Protein AF-A0A2M7VJ82-F1 (afdb_monomer_lite)

InterPro domains:
  IPR027434 Homing endonuclease [G3DSA:3.10.28.10] (17-84)
  IPR027434 Homing endonuclease [SSF55608] (19-63)

Radius of gyration: 14.3 Å; chains: 1; bounding box: 41×26×41 Å

Sequence (86 aa):
MPKDKQMINNKFFKEWSSNMAYVLGFVVADGCVMKRKDRKDSFIFNITTKDREHLENIQKAMCSKYQIGLKSGGGSREREIFRLFR

Foldseek 3Di:
DDDDPDQWQPCLCVDDDPLSVLLVVQCVPAKDWDDDPVDPPDIWIKRKDLDVVSVVSNCVSGVGNFDWDFDADPDDDDRGITIGTD

pLDDT: mean 79.18, std 16.08, range [38.78, 96.44]

Organism: NCBI:txid2014265

Secondary structure (DSSP, 8-state):
-------S-TTGGGS--HHHHHHHHHHHHHEEEEE-SSSTT-EEEEEEES-HHHHHHHHHHTT-----EE---SSSS----EEE--

Structure (mmCIF, N/CA/C/O backbone):
data_AF-A0A2M7VJ82-F1
#
_entry.id   AF-A0A2M7VJ82-F1
#
loop_
_atom_site.group_PDB
_atom_site.id
_atom_site.type_symbol
_atom_site.label_atom_id
_atom_site.label_alt_id
_atom_site.label_comp_id
_atom_site.label_asym_id
_atom_site.label_entity_id
_atom_site.label_seq_id
_atom_site.pdbx_PDB_ins_code
_atom_site.Cartn_x
_atom_site.Cartn_y
_atom_site.Cartn_z
_atom_site.occupancy
_atom_site.B_iso_or_equiv
_atom_site.auth_seq_id
_atom_site.auth_comp_id
_atom_site.auth_asym_id
_atom_site.auth_atom_id
_atom_site.pdbx_PDB_model_num
ATOM 1 N N . MET A 1 1 ? -1.571 3.277 31.101 1.00 38.78 1 MET A N 1
ATOM 2 C CA . MET A 1 1 ? -1.500 4.213 29.956 1.00 38.78 1 MET A CA 1
ATOM 3 C C . MET A 1 1 ? -2.156 3.537 28.765 1.00 38.78 1 MET A C 1
ATOM 5 O O . MET A 1 1 ? -1.836 2.369 28.557 1.00 38.78 1 MET A O 1
ATOM 9 N N . PRO A 1 2 ? -3.109 4.166 28.055 1.00 41.03 2 PRO A N 1
ATOM 10 C CA . PRO A 1 2 ? -3.812 3.495 26.970 1.00 41.03 2 PRO A CA 1
ATOM 11 C C . PRO A 1 2 ? -2.808 3.093 25.889 1.00 41.03 2 PRO A C 1
ATOM 13 O O . PRO A 1 2 ? -1.980 3.899 25.462 1.00 41.03 2 PRO A O 1
ATOM 16 N N . LYS A 1 3 ? -2.851 1.811 25.533 1.00 46.22 3 LYS A N 1
ATOM 17 C CA . LYS A 1 3 ? -2.056 1.198 24.478 1.00 46.22 3 LYS A CA 1
ATOM 18 C C . LYS A 1 3 ? -2.563 1.710 23.122 1.00 46.22 3 LYS A C 1
ATOM 20 O O . LYS A 1 3 ? -3.757 1.915 22.941 1.00 46.22 3 LYS A O 1
ATOM 25 N N . ASP A 1 4 ? -1.618 1.875 22.201 1.00 46.72 4 ASP A N 1
ATOM 26 C CA . ASP A 1 4 ? -1.820 1.938 20.749 1.00 46.72 4 ASP A CA 1
ATOM 27 C C . ASP A 1 4 ? -2.097 3.326 20.144 1.00 46.72 4 ASP A C 1
ATOM 29 O O . ASP A 1 4 ? -3.212 3.719 19.809 1.00 46.72 4 ASP A O 1
ATOM 33 N N . LYS A 1 5 ? -1.001 4.042 19.862 1.00 49.94 5 LYS A N 1
ATOM 34 C CA . LYS A 1 5 ? -0.947 5.104 18.847 1.00 49.94 5 LYS A CA 1
ATOM 35 C C . LYS A 1 5 ? -1.107 4.441 17.471 1.00 49.94 5 LYS A C 1
ATOM 37 O O . LYS A 1 5 ? -0.120 4.177 16.792 1.00 49.94 5 LYS A O 1
ATOM 42 N N . GLN A 1 6 ? -2.333 4.068 17.108 1.00 57.88 6 GLN A N 1
ATOM 43 C CA . GLN A 1 6 ? -2.616 3.298 15.897 1.00 57.88 6 GLN A CA 1
ATOM 44 C C . GLN A 1 6 ? -2.088 4.051 14.661 1.00 57.88 6 GLN A C 1
ATOM 46 O O . GLN A 1 6 ? -2.502 5.173 14.369 1.00 57.88 6 GLN A O 1
ATOM 51 N N . MET A 1 7 ? -1.086 3.469 13.994 1.00 70.44 7 MET A N 1
ATOM 52 C CA . MET A 1 7 ? -0.325 4.127 12.920 1.00 70.44 7 MET A CA 1
ATOM 53 C C . MET A 1 7 ? -1.019 4.056 11.552 1.00 70.44 7 MET A C 1
ATOM 55 O O . MET A 1 7 ? -0.512 4.642 10.600 1.00 70.44 7 MET A O 1
ATOM 59 N N . ILE A 1 8 ? -2.141 3.338 11.445 1.00 79.25 8 ILE A N 1
ATOM 60 C CA . ILE A 1 8 ? -2.883 3.094 10.203 1.00 79.25 8 ILE A CA 1
ATOM 61 C C . ILE A 1 8 ? -4.365 2.815 10.495 1.00 79.25 8 ILE A C 1
ATOM 63 O O . ILE A 1 8 ? -4.706 2.313 11.565 1.00 79.25 8 ILE A O 1
ATOM 67 N N . ASN A 1 9 ? -5.255 3.120 9.548 1.00 83.69 9 ASN A N 1
ATOM 68 C CA . ASN A 1 9 ? -6.668 2.763 9.637 1.00 83.69 9 ASN A CA 1
ATOM 69 C C . ASN A 1 9 ? -6.892 1.243 9.466 1.00 83.69 9 ASN A C 1
ATOM 71 O O . ASN A 1 9 ? -7.001 0.734 8.352 1.00 83.69 9 ASN A O 1
ATOM 75 N N . ASN A 1 10 ? -7.058 0.517 10.574 1.00 81.94 10 ASN A N 1
ATOM 76 C CA . ASN A 1 10 ? -7.302 -0.935 10.567 1.00 81.94 10 ASN A CA 1
ATOM 77 C C . ASN A 1 10 ? -8.664 -1.355 9.979 1.00 81.94 10 ASN A C 1
ATOM 79 O O . ASN A 1 10 ? -8.918 -2.547 9.802 1.00 81.94 10 ASN A O 1
ATOM 83 N N . LYS A 1 11 ? -9.569 -0.407 9.713 1.00 88.19 11 LYS A N 1
ATOM 84 C CA . LYS A 1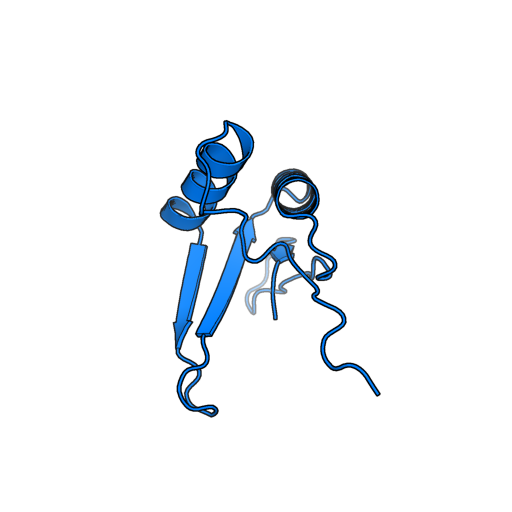 11 ? -10.872 -0.666 9.085 1.00 88.19 11 LYS A CA 1
ATOM 85 C C . LYS A 1 11 ? -10.877 -0.356 7.586 1.00 88.19 11 LYS A C 1
ATOM 87 O O . LYS A 1 11 ? -11.909 -0.536 6.957 1.00 88.19 11 LYS A O 1
ATOM 92 N N . PHE A 1 12 ? -9.749 0.065 7.010 1.00 89.38 12 PHE A N 1
ATOM 93 C CA . PHE A 1 12 ? -9.671 0.548 5.628 1.00 89.38 12 PHE A CA 1
ATOM 94 C C . PHE A 1 12 ? -10.230 -0.437 4.584 1.00 89.38 12 PHE A C 1
ATOM 96 O O . PHE A 1 12 ? -10.939 -0.026 3.676 1.00 89.38 12 PHE A O 1
ATOM 103 N N . PHE A 1 13 ? -9.985 -1.741 4.747 1.00 90.31 13 PHE A N 1
ATOM 104 C CA . PHE A 1 13 ? -10.486 -2.779 3.834 1.00 90.31 13 PHE A CA 1
ATOM 105 C C . PHE A 1 13 ? -11.866 -3.348 4.213 1.00 90.31 13 PHE A C 1
ATOM 107 O O . PHE A 1 13 ? -12.285 -4.353 3.647 1.00 90.31 13 PHE A O 1
ATOM 114 N N . LYS A 1 14 ? -12.571 -2.763 5.193 1.00 92.69 14 LYS A N 1
ATOM 115 C CA . LYS A 1 14 ? -13.907 -3.234 5.606 1.00 92.69 14 LYS A CA 1
ATOM 116 C C . LYS A 1 14 ? -15.046 -2.634 4.786 1.00 92.69 14 LYS A C 1
ATOM 118 O O . LYS A 1 14 ? -16.130 -3.206 4.771 1.00 92.69 14 LYS A O 1
ATOM 123 N N . GLU A 1 15 ? -14.809 -1.502 4.133 1.00 92.81 15 GLU A N 1
ATOM 124 C CA . GLU A 1 15 ? -15.809 -0.778 3.351 1.00 92.81 15 GLU A CA 1
ATOM 125 C C . GLU A 1 15 ? -15.322 -0.603 1.912 1.00 92.81 15 GLU A C 1
ATOM 127 O O . GLU A 1 15 ? -14.145 -0.331 1.659 1.00 92.81 15 GLU A O 1
ATOM 132 N N . TRP A 1 16 ? -16.237 -0.753 0.956 1.00 94.38 16 TRP A N 1
ATOM 133 C CA . TRP A 1 16 ? -15.943 -0.501 -0.449 1.00 94.38 16 TRP A CA 1
ATOM 134 C C . TRP A 1 16 ? -15.890 1.000 -0.721 1.00 94.38 16 TRP A C 1
ATOM 136 O O . TRP A 1 16 ? -16.834 1.734 -0.446 1.00 94.38 16 TRP A O 1
ATOM 146 N N . SER A 1 17 ? -14.778 1.452 -1.293 1.00 95.12 17 SER A N 1
ATOM 147 C CA . SER A 1 17 ? -14.594 2.820 -1.775 1.00 95.12 17 SER A CA 1
ATOM 148 C C . SER A 1 17 ? -13.583 2.836 -2.918 1.00 95.12 17 SER A C 1
ATOM 150 O O . SER A 1 17 ? -12.769 1.915 -3.043 1.00 95.12 17 SER A O 1
ATOM 152 N N . SER A 1 18 ? -13.581 3.896 -3.727 1.00 96.44 18 SER A N 1
ATOM 153 C CA . SER A 1 18 ? -12.599 4.065 -4.807 1.00 96.44 18 SER A CA 1
ATOM 154 C C . SER A 1 18 ? -11.159 4.067 -4.279 1.00 96.44 18 SER A C 1
ATOM 156 O O . SER A 1 18 ? -10.278 3.464 -4.886 1.00 96.44 18 SER A O 1
ATOM 158 N N . ASN A 1 19 ? -10.927 4.664 -3.103 1.00 95.00 19 ASN A N 1
ATOM 159 C CA . ASN A 1 19 ? -9.620 4.653 -2.440 1.00 95.00 19 ASN A CA 1
ATOM 160 C C . ASN A 1 19 ? -9.209 3.241 -2.010 1.00 95.00 19 ASN A C 1
ATOM 162 O O . ASN A 1 19 ? -8.051 2.861 -2.174 1.00 95.00 19 ASN A O 1
ATOM 166 N N . MET A 1 20 ? -10.149 2.454 -1.480 1.00 95.06 20 MET A N 1
ATOM 167 C CA . MET A 1 20 ? -9.889 1.063 -1.112 1.00 95.06 20 MET A CA 1
ATOM 168 C C . MET A 1 20 ? -9.521 0.231 -2.342 1.00 95.06 20 MET A C 1
ATOM 170 O O . MET A 1 20 ? -8.490 -0.439 -2.327 1.00 95.06 20 MET A O 1
ATOM 174 N N . ALA A 1 21 ? -10.296 0.338 -3.426 1.00 96.06 21 ALA A N 1
ATOM 175 C CA . ALA A 1 21 ? -10.022 -0.371 -4.675 1.00 96.06 21 ALA A CA 1
ATOM 176 C C . ALA A 1 21 ? -8.661 0.017 -5.282 1.00 96.06 21 ALA A C 1
ATOM 178 O O . ALA A 1 21 ? -7.909 -0.858 -5.709 1.00 96.06 21 ALA A O 1
ATOM 179 N N . TYR A 1 22 ? 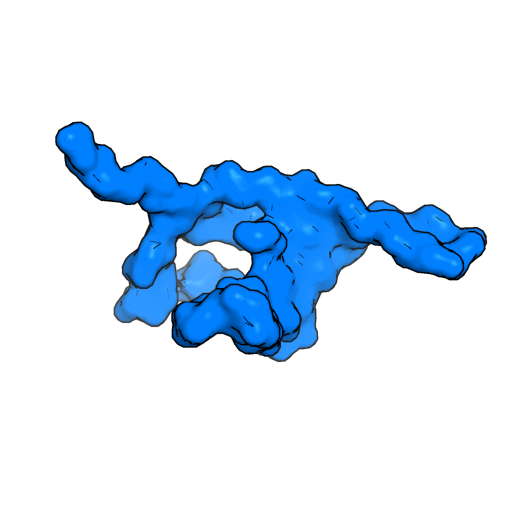-8.308 1.308 -5.253 1.00 95.19 22 TYR A N 1
ATOM 180 C CA . TYR A 1 22 ? -7.001 1.807 -5.689 1.00 95.19 22 TYR A CA 1
ATOM 181 C C . TYR A 1 22 ? -5.854 1.153 -4.906 1.00 95.19 22 TYR A C 1
ATOM 183 O O . TYR A 1 22 ? -4.954 0.559 -5.497 1.00 95.19 22 TYR A O 1
ATOM 191 N N . VAL A 1 23 ? -5.903 1.202 -3.570 1.00 92.75 23 VAL A N 1
ATOM 192 C CA . VAL A 1 23 ? -4.857 0.605 -2.725 1.00 92.75 23 VAL A CA 1
ATOM 193 C C . VAL A 1 23 ? -4.810 -0.916 -2.890 1.00 92.75 23 VAL A C 1
ATOM 195 O O . VAL A 1 23 ? -3.720 -1.483 -2.942 1.00 92.75 23 VAL A O 1
ATOM 198 N N . LEU A 1 24 ? -5.962 -1.582 -3.010 1.00 93.50 24 LEU A N 1
ATOM 199 C CA . LEU A 1 24 ? -6.038 -3.022 -3.253 1.00 93.50 24 LEU A CA 1
ATOM 200 C C . LEU A 1 24 ? -5.369 -3.409 -4.579 1.00 93.50 24 LEU A C 1
ATOM 202 O O . LEU A 1 24 ? -4.638 -4.395 -4.615 1.00 93.50 24 LEU A O 1
ATOM 206 N N . GLY A 1 25 ? -5.550 -2.612 -5.636 1.00 93.94 25 GLY A N 1
ATOM 207 C CA . GLY A 1 25 ? -4.861 -2.806 -6.913 1.00 93.94 25 GLY A CA 1
ATOM 208 C C . GLY A 1 25 ? -3.340 -2.823 -6.753 1.00 93.94 25 GLY A C 1
ATOM 209 O O . GLY A 1 25 ? -2.686 -3.753 -7.218 1.00 93.94 25 GLY A O 1
ATOM 210 N N . PHE A 1 26 ? -2.782 -1.868 -6.001 1.00 92.12 26 PHE A N 1
ATOM 211 C CA . PHE A 1 26 ? -1.347 -1.845 -5.688 1.00 92.12 26 PHE A CA 1
ATOM 212 C C . PHE A 1 26 ? -0.896 -3.026 -4.828 1.00 92.12 26 PHE A C 1
ATOM 214 O O . PHE A 1 26 ? 0.191 -3.557 -5.043 1.00 92.12 26 PHE A O 1
ATOM 221 N N . VAL A 1 27 ? -1.711 -3.450 -3.857 1.00 90.50 27 VAL A N 1
ATOM 222 C CA . VAL A 1 27 ? -1.416 -4.629 -3.025 1.00 90.50 27 VAL A CA 1
ATOM 223 C C . VAL A 1 27 ? -1.316 -5.887 -3.893 1.00 90.50 27 VAL A C 1
ATOM 225 O O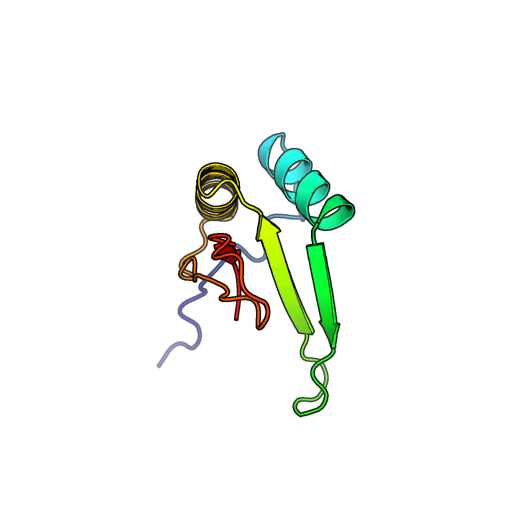 . VAL A 1 27 ? -0.429 -6.704 -3.669 1.00 90.50 27 VAL A O 1
ATOM 228 N N . VAL A 1 28 ? -2.210 -6.044 -4.871 1.00 91.19 28 VAL A N 1
ATOM 229 C CA . VAL A 1 28 ? -2.252 -7.222 -5.749 1.00 91.19 28 VAL A CA 1
ATOM 230 C C . VAL A 1 28 ? -1.151 -7.183 -6.812 1.00 91.19 28 VAL A C 1
ATOM 232 O O . VAL A 1 28 ? -0.569 -8.223 -7.104 1.00 91.19 28 VAL A O 1
ATOM 235 N N . ALA A 1 29 ? -0.855 -6.010 -7.377 1.00 90.69 29 ALA A N 1
ATOM 236 C CA . ALA A 1 29 ? 0.140 -5.862 -8.438 1.00 90.69 29 ALA A CA 1
ATOM 237 C C . ALA A 1 29 ? 1.587 -5.884 -7.911 1.00 90.69 29 ALA A C 1
ATOM 239 O O . ALA A 1 29 ? 2.397 -6.688 -8.366 1.00 90.69 29 ALA A O 1
ATOM 240 N N . ASP A 1 30 ? 1.896 -5.029 -6.930 1.00 86.25 30 ASP A N 1
ATOM 241 C CA . ASP A 1 30 ? 3.267 -4.740 -6.472 1.00 86.25 30 ASP A CA 1
ATOM 242 C C . ASP A 1 30 ? 3.466 -4.972 -4.963 1.00 86.25 30 ASP A C 1
ATOM 244 O O . ASP A 1 30 ? 4.529 -4.683 -4.393 1.00 86.25 30 ASP A O 1
ATOM 248 N N . GLY A 1 31 ? 2.431 -5.458 -4.278 1.00 84.62 31 GLY A N 1
ATOM 249 C CA . GLY A 1 31 ? 2.476 -5.741 -2.855 1.00 84.62 31 GLY A CA 1
ATOM 250 C C . GLY A 1 31 ? 3.303 -6.985 -2.541 1.00 84.62 31 GLY A C 1
ATOM 251 O O . GLY A 1 31 ? 3.221 -8.021 -3.194 1.00 84.62 31 GLY A O 1
ATOM 252 N N . CYS A 1 32 ? 4.090 -6.903 -1.473 1.00 87.75 32 CYS A N 1
ATOM 253 C CA . CYS A 1 32 ? 4.851 -8.019 -0.930 1.00 87.75 32 CYS A CA 1
ATOM 254 C C . CYS A 1 32 ? 4.442 -8.242 0.526 1.00 87.75 32 CYS A C 1
ATOM 256 O O . CYS A 1 32 ? 4.798 -7.452 1.402 1.00 87.75 32 CYS A O 1
ATOM 258 N N . VAL A 1 33 ? 3.692 -9.316 0.784 1.00 87.56 33 VAL A N 1
ATOM 259 C CA . VAL A 1 33 ? 3.327 -9.758 2.136 1.00 87.56 33 VAL A CA 1
ATOM 260 C C . VAL A 1 33 ? 4.195 -10.955 2.510 1.00 87.56 33 VAL A C 1
ATOM 262 O O . VAL A 1 33 ? 4.162 -11.990 1.853 1.00 87.56 33 VAL A O 1
ATOM 265 N N . MET A 1 34 ? 4.972 -10.828 3.581 1.00 86.19 34 MET A N 1
ATOM 266 C CA . MET A 1 34 ? 5.881 -11.866 4.058 1.00 86.19 34 MET A CA 1
ATOM 267 C C . MET A 1 34 ? 5.656 -12.131 5.540 1.00 86.19 34 MET A C 1
ATOM 269 O O . MET A 1 34 ? 5.629 -11.209 6.353 1.00 86.19 34 MET A O 1
ATOM 273 N N . LYS A 1 35 ? 5.552 -13.408 5.915 1.00 87.25 35 LYS A N 1
ATOM 274 C CA . LYS A 1 35 ? 5.526 -13.805 7.323 1.00 87.25 35 LYS A CA 1
ATOM 275 C C . LYS A 1 35 ? 6.909 -13.608 7.942 1.00 87.25 35 LYS A C 1
ATOM 277 O O . LYS A 1 35 ? 7.917 -14.055 7.394 1.00 87.25 35 LYS A O 1
ATOM 282 N N . ARG A 1 36 ? 6.955 -12.957 9.100 1.00 84.12 36 ARG A N 1
ATOM 283 C CA . ARG A 1 36 ? 8.181 -12.805 9.882 1.00 84.12 36 ARG A CA 1
ATOM 284 C C . ARG A 1 36 ? 8.606 -14.150 10.453 1.00 84.12 36 ARG A C 1
ATOM 286 O O . ARG A 1 36 ? 7.795 -14.870 11.029 1.00 84.12 36 ARG A O 1
ATOM 293 N N . LYS A 1 37 ? 9.890 -14.478 10.307 1.00 85.81 37 LYS A N 1
ATOM 294 C CA . LYS A 1 37 ? 10.469 -15.703 10.881 1.00 85.81 37 LYS A CA 1
ATOM 295 C C . LYS A 1 37 ? 10.762 -15.559 12.377 1.00 85.81 37 LYS A C 1
ATOM 297 O O . LYS A 1 37 ? 10.749 -16.546 13.096 1.00 85.81 37 LYS A O 1
ATOM 302 N N . ASP A 1 38 ? 11.004 -14.334 12.837 1.00 88.56 38 ASP A N 1
ATOM 303 C CA . ASP A 1 38 ? 11.433 -14.001 14.199 1.00 88.56 38 ASP A CA 1
ATOM 304 C C . ASP A 1 38 ? 10.272 -13.744 15.177 1.00 88.56 38 ASP A C 1
ATOM 306 O O . ASP A 1 38 ? 10.484 -13.643 16.384 1.00 88.56 38 ASP A O 1
ATOM 310 N N . ARG A 1 39 ? 9.038 -13.602 14.678 1.00 83.00 39 ARG A N 1
ATOM 311 C CA . ARG A 1 39 ? 7.859 -13.213 15.468 1.00 83.00 39 ARG A CA 1
ATOM 312 C C . ARG A 1 39 ? 6.651 -14.049 15.048 1.00 83.00 39 ARG A C 1
ATOM 314 O O . ARG A 1 39 ? 6.248 -14.010 13.886 1.00 83.00 39 ARG A O 1
ATOM 321 N N . LYS A 1 40 ? 6.053 -14.776 15.998 1.00 86.25 40 LYS A N 1
ATOM 322 C CA . LYS A 1 40 ? 4.830 -15.559 15.762 1.00 86.25 40 LYS A CA 1
ATOM 323 C C . LYS A 1 40 ? 3.685 -14.629 15.333 1.00 86.25 40 LYS A C 1
ATOM 325 O O . LYS A 1 40 ? 3.547 -13.538 15.877 1.00 86.25 40 LYS A O 1
ATOM 330 N N . ASP A 1 41 ? 2.920 -15.065 14.333 1.00 84.06 41 ASP A N 1
ATOM 331 C CA . ASP A 1 41 ? 1.730 -14.385 13.793 1.00 84.06 41 ASP A CA 1
ATOM 332 C C . ASP A 1 41 ? 1.951 -12.921 13.374 1.00 84.06 41 ASP A C 1
ATOM 334 O O . ASP A 1 41 ? 1.057 -12.083 13.450 1.00 84.06 41 ASP A O 1
ATOM 338 N N . SER A 1 42 ? 3.159 -12.611 12.895 1.00 83.06 42 SER A N 1
ATOM 339 C CA . SER A 1 42 ? 3.513 -11.284 12.399 1.00 83.06 42 SER A CA 1
ATOM 340 C C . SER A 1 42 ? 3.827 -11.315 10.905 1.00 83.06 42 SER A C 1
ATOM 342 O O . SER A 1 42 ? 4.551 -12.187 10.419 1.00 83.06 42 SER A O 1
ATOM 344 N N . PHE A 1 43 ? 3.291 -10.337 10.181 1.00 83.62 43 PHE A N 1
ATOM 345 C CA . PHE A 1 43 ? 3.497 -10.153 8.751 1.00 83.62 43 PHE A CA 1
ATOM 346 C C . PHE A 1 43 ? 4.139 -8.795 8.495 1.00 83.62 43 PHE A C 1
ATOM 348 O O . PHE A 1 43 ? 3.861 -7.819 9.189 1.00 83.62 43 PHE A O 1
ATOM 355 N N . ILE A 1 44 ? 4.996 -8.749 7.486 1.00 83.94 44 ILE A N 1
ATOM 356 C CA . ILE A 1 44 ? 5.512 -7.525 6.895 1.00 83.94 44 ILE A CA 1
ATOM 357 C C . ILE A 1 44 ? 4.789 -7.365 5.569 1.00 83.94 44 ILE A C 1
ATOM 359 O O . ILE A 1 44 ? 4.851 -8.250 4.719 1.00 83.94 44 ILE A O 1
ATOM 363 N N . PHE A 1 45 ? 4.129 -6.232 5.399 1.00 84.50 45 PHE A N 1
ATOM 364 C CA . PHE A 1 45 ? 3.625 -5.793 4.110 1.00 84.50 45 PHE A CA 1
ATOM 365 C C . PHE A 1 45 ? 4.586 -4.741 3.564 1.00 84.50 45 PHE A C 1
ATOM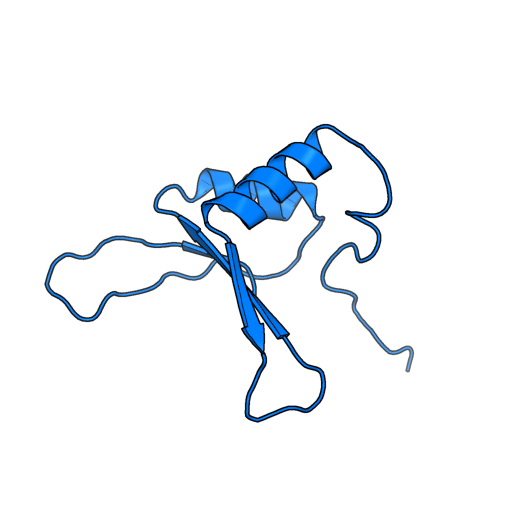 367 O O . PHE A 1 45 ? 5.110 -3.956 4.338 1.00 84.50 45 PHE A O 1
ATOM 374 N N . ASN A 1 46 ? 4.858 -4.738 2.265 1.00 85.69 46 ASN A N 1
ATOM 375 C CA . ASN A 1 46 ? 5.599 -3.676 1.595 1.00 85.69 46 ASN A CA 1
ATOM 376 C C . ASN A 1 46 ? 4.963 -3.405 0.240 1.00 85.69 46 ASN A C 1
ATOM 378 O O . ASN A 1 46 ? 4.668 -4.346 -0.489 1.00 85.69 46 ASN A O 1
ATOM 382 N N . ILE A 1 47 ? 4.867 -2.135 -0.135 1.00 87.31 47 ILE A N 1
ATOM 383 C CA . ILE A 1 47 ? 4.607 -1.724 -1.519 1.00 87.31 47 ILE A CA 1
ATOM 384 C C . ILE A 1 47 ? 5.873 -1.054 -2.020 1.00 87.31 47 ILE A C 1
ATOM 386 O O . ILE A 1 47 ? 6.456 -0.235 -1.309 1.00 87.31 47 ILE A O 1
ATOM 390 N N . THR A 1 48 ? 6.337 -1.457 -3.197 1.00 85.50 48 THR A N 1
ATOM 391 C CA . THR A 1 48 ? 7.596 -0.989 -3.770 1.00 85.50 48 THR A CA 1
ATOM 392 C C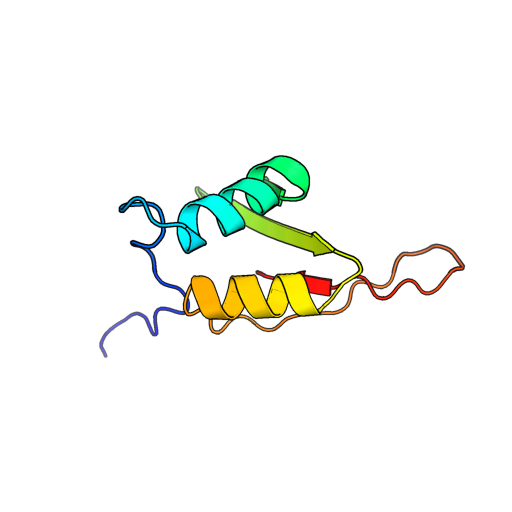 . THR A 1 48 ? 7.322 -0.377 -5.137 1.00 85.50 48 THR A C 1
ATOM 394 O O . THR A 1 48 ? 6.879 -1.082 -6.030 1.00 85.50 48 THR A O 1
ATOM 397 N N . THR A 1 49 ? 7.609 0.910 -5.314 1.00 84.06 49 THR A N 1
ATOM 398 C CA . THR A 1 49 ? 7.425 1.606 -6.599 1.00 84.06 49 THR A CA 1
ATOM 399 C C . THR A 1 49 ? 8.561 2.596 -6.849 1.00 84.06 49 THR A C 1
ATOM 401 O O . THR A 1 49 ? 9.264 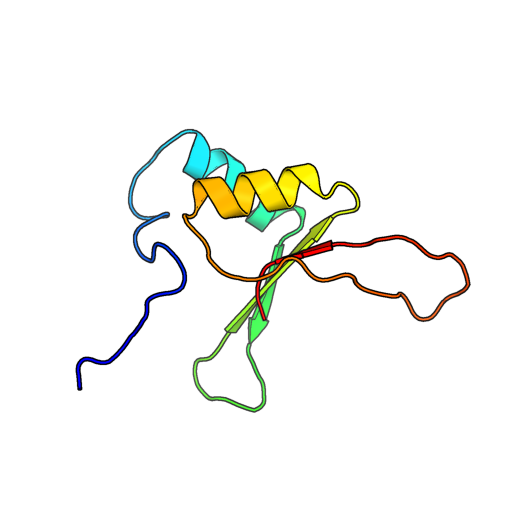2.996 -5.915 1.00 84.06 49 THR A O 1
ATOM 404 N N . LYS A 1 50 ? 8.764 2.957 -8.118 1.00 85.12 50 LYS A N 1
ATOM 405 C CA . LYS A 1 50 ? 9.675 4.034 -8.526 1.00 85.12 50 LYS A CA 1
ATOM 406 C C . LYS A 1 50 ? 9.040 5.411 -8.333 1.00 85.12 50 LYS A C 1
ATOM 408 O O . LYS A 1 50 ? 9.749 6.370 -8.056 1.00 85.12 50 LYS A O 1
ATOM 413 N N . ASP A 1 51 ? 7.715 5.490 -8.419 1.00 86.94 51 ASP A N 1
ATOM 414 C CA . ASP A 1 51 ? 6.985 6.750 -8.354 1.00 86.94 51 ASP A CA 1
ATOM 415 C C . ASP A 1 51 ? 6.509 7.004 -6.926 1.00 86.94 51 ASP A C 1
ATOM 417 O O . ASP A 1 51 ? 5.571 6.379 -6.420 1.00 86.94 51 ASP A O 1
ATOM 421 N N . ARG A 1 52 ? 7.183 7.938 -6.251 1.00 87.50 52 ARG A N 1
ATOM 422 C CA . ARG A 1 52 ? 6.901 8.294 -4.855 1.00 87.50 52 ARG A CA 1
ATOM 423 C C . ARG A 1 52 ? 5.448 8.721 -4.635 1.00 87.50 52 ARG A C 1
ATOM 425 O O . ARG A 1 52 ? 4.872 8.390 -3.598 1.00 87.50 52 ARG A O 1
ATOM 432 N N . GLU A 1 53 ? 4.861 9.407 -5.613 1.00 92.00 53 GLU A N 1
ATOM 433 C CA . GLU A 1 53 ? 3.492 9.921 -5.556 1.00 92.00 53 GLU A CA 1
ATOM 434 C C . GLU A 1 53 ? 2.474 8.814 -5.249 1.00 92.00 53 GLU A C 1
ATOM 436 O O . GLU A 1 53 ? 1.583 9.001 -4.420 1.00 92.00 53 GLU A O 1
ATOM 441 N N . HIS A 1 54 ? 2.637 7.619 -5.827 1.00 91.81 54 HIS A N 1
ATOM 442 C CA . HIS A 1 54 ? 1.733 6.506 -5.547 1.00 91.81 54 HIS A CA 1
ATOM 443 C C . HIS A 1 54 ? 1.760 6.106 -4.071 1.00 91.81 54 HIS A C 1
ATOM 445 O O . HIS A 1 54 ? 0.704 5.866 -3.487 1.00 91.81 54 HIS A O 1
ATOM 451 N N . LEU A 1 55 ? 2.933 6.090 -3.434 1.00 90.31 55 LEU A N 1
ATOM 452 C CA . LEU A 1 55 ? 3.034 5.775 -2.008 1.00 90.31 55 LEU A CA 1
ATOM 453 C C . LEU A 1 55 ? 2.484 6.887 -1.127 1.00 90.31 55 LEU A C 1
ATOM 455 O O . LEU A 1 55 ? 1.890 6.587 -0.096 1.00 90.31 55 LEU A O 1
ATOM 459 N N . GLU A 1 56 ? 2.649 8.147 -1.523 1.00 91.69 56 GLU A N 1
ATOM 460 C CA . GLU A 1 56 ? 2.046 9.282 -0.821 1.00 91.69 56 GLU A CA 1
ATOM 461 C C . GLU A 1 56 ? 0.517 9.230 -0.909 1.00 91.69 56 GLU A C 1
ATOM 463 O O . GLU A 1 56 ? -0.168 9.421 0.096 1.00 91.69 56 GLU A O 1
ATOM 468 N N . ASN A 1 57 ? -0.031 8.877 -2.073 1.00 93.88 57 ASN A N 1
ATOM 469 C CA . ASN A 1 57 ? -1.466 8.687 -2.267 1.00 93.88 57 ASN A CA 1
ATOM 470 C C . ASN A 1 57 ? -1.999 7.504 -1.449 1.00 93.88 57 ASN A C 1
ATOM 472 O O . ASN A 1 57 ? -3.029 7.635 -0.791 1.00 93.88 57 ASN A O 1
ATOM 476 N N . ILE A 1 58 ? -1.279 6.378 -1.401 1.00 91.56 58 ILE A N 1
ATOM 477 C CA . ILE A 1 58 ? -1.637 5.227 -0.553 1.00 91.56 58 ILE A CA 1
ATOM 478 C C . ILE A 1 58 ? -1.557 5.596 0.936 1.00 91.56 58 ILE A C 1
ATOM 480 O O . ILE A 1 58 ? -2.439 5.232 1.716 1.00 91.56 58 ILE A O 1
ATOM 484 N N . GLN A 1 59 ? -0.524 6.339 1.344 1.00 89.50 59 GLN A N 1
ATOM 485 C CA . GLN A 1 59 ? -0.352 6.797 2.722 1.00 89.50 59 GLN A CA 1
ATOM 486 C C . GLN A 1 59 ? -1.514 7.702 3.149 1.00 89.50 59 GLN A C 1
ATOM 488 O O . GLN A 1 59 ? -2.089 7.479 4.217 1.00 89.50 59 GLN A O 1
ATOM 493 N N . LYS A 1 60 ? -1.892 8.668 2.302 1.00 91.50 60 LYS A N 1
ATOM 494 C CA . LYS A 1 60 ? -3.058 9.538 2.507 1.00 91.50 60 LYS A CA 1
ATOM 495 C C . LYS A 1 60 ? -4.352 8.724 2.560 1.00 91.50 60 LYS A C 1
ATOM 497 O O . LYS A 1 60 ? -5.111 8.877 3.510 1.00 91.50 60 LYS A O 1
ATOM 502 N N . ALA A 1 61 ? -4.570 7.820 1.601 1.00 92.44 61 ALA A N 1
ATOM 503 C CA . ALA A 1 61 ? -5.774 6.992 1.523 1.00 92.44 61 ALA A CA 1
ATOM 504 C C . ALA A 1 61 ? -5.979 6.134 2.783 1.00 92.44 61 ALA A C 1
ATOM 506 O O . ALA A 1 61 ? -7.088 6.058 3.306 1.00 92.44 61 ALA A O 1
ATOM 507 N N . MET A 1 62 ? -4.910 5.528 3.308 1.00 89.00 62 MET A N 1
ATOM 508 C CA . MET A 1 62 ? -4.975 4.677 4.502 1.00 89.00 62 MET A CA 1
ATOM 509 C C . MET A 1 62 ? -4.821 5.437 5.830 1.00 89.00 62 MET A C 1
ATOM 511 O O . MET A 1 62 ? -4.773 4.804 6.891 1.00 89.00 62 MET A O 1
ATOM 515 N N . CYS A 1 63 ? -4.721 6.773 5.796 1.00 88.44 63 CYS A N 1
ATOM 516 C CA . CYS A 1 63 ? -4.399 7.615 6.954 1.00 88.44 63 CYS A CA 1
ATOM 517 C C . CYS A 1 63 ? -3.174 7.094 7.733 1.00 88.44 63 CYS A C 1
ATOM 519 O O . CYS A 1 63 ? -3.166 7.030 8.965 1.00 88.44 63 CYS A O 1
ATOM 521 N N . SER A 1 64 ? -2.155 6.654 6.995 1.00 84.31 64 SER A N 1
ATOM 522 C CA . SER A 1 64 ? -0.965 5.996 7.525 1.00 84.31 64 SER A CA 1
ATOM 523 C C . SER A 1 64 ? 0.077 7.014 7.993 1.00 84.31 64 SER A C 1
ATOM 525 O O . SER A 1 64 ? 0.346 8.003 7.318 1.00 84.31 64 SER A O 1
ATOM 527 N N . LYS A 1 65 ? 0.712 6.746 9.138 1.00 83.38 65 LYS A N 1
ATOM 528 C CA . LYS A 1 65 ? 1.834 7.536 9.682 1.00 83.38 65 LYS A CA 1
ATOM 529 C C . LYS A 1 65 ? 3.200 6.885 9.443 1.00 83.38 65 LYS A C 1
ATOM 531 O O . LYS A 1 65 ? 4.202 7.344 9.986 1.00 83.38 65 LYS A O 1
ATOM 536 N N . TYR A 1 66 ? 3.252 5.794 8.679 1.00 82.81 66 TYR A N 1
ATOM 537 C CA . TYR A 1 66 ? 4.509 5.125 8.347 1.00 82.81 66 TYR A CA 1
ATOM 538 C C . TYR A 1 66 ? 5.332 5.969 7.378 1.00 82.81 66 TYR A C 1
ATOM 540 O O . TYR A 1 66 ? 4.793 6.503 6.415 1.00 82.81 66 TYR A O 1
ATOM 548 N N . GLN A 1 67 ? 6.638 6.068 7.617 1.00 83.31 67 GLN A N 1
ATOM 549 C CA . GLN A 1 67 ? 7.543 6.798 6.732 1.00 83.31 67 GLN A CA 1
ATOM 550 C C . GLN A 1 67 ? 7.740 6.055 5.406 1.00 83.31 67 GLN A C 1
ATOM 552 O O . GLN A 1 67 ? 7.798 4.825 5.377 1.00 83.31 67 GLN A O 1
ATOM 557 N N . ILE A 1 68 ? 7.877 6.823 4.324 1.00 86.56 68 ILE A N 1
ATOM 558 C CA . ILE A 1 68 ? 8.257 6.314 3.007 1.00 86.56 68 ILE A CA 1
ATOM 559 C C . ILE A 1 68 ? 9.787 6.299 2.936 1.00 86.56 68 ILE A C 1
ATOM 561 O O . ILE A 1 68 ? 10.415 7.359 2.939 1.00 86.56 68 ILE A O 1
ATOM 565 N N . GLY A 1 69 ? 10.381 5.107 2.907 1.00 82.81 69 GLY A N 1
ATOM 566 C CA . GLY A 1 69 ? 11.835 4.921 2.865 1.00 82.81 69 GLY A CA 1
ATOM 567 C C . GLY A 1 69 ? 12.367 4.683 1.454 1.00 82.81 69 GLY A C 1
ATOM 568 O O . GLY A 1 69 ? 11.619 4.236 0.590 1.00 82.81 69 GLY A O 1
ATOM 569 N N . LEU A 1 70 ? 13.660 4.934 1.239 1.00 78.62 70 LEU A N 1
ATOM 570 C CA . LEU A 1 70 ? 14.386 4.556 0.022 1.00 78.62 70 LEU A CA 1
ATOM 571 C C . LEU A 1 70 ? 14.966 3.143 0.157 1.00 78.62 70 LEU A C 1
ATOM 573 O O . LEU A 1 70 ? 15.436 2.746 1.225 1.00 78.62 70 LEU A O 1
ATOM 577 N N . LYS A 1 71 ? 14.973 2.389 -0.940 1.00 70.00 71 LYS A N 1
ATOM 578 C CA . LYS A 1 71 ? 15.637 1.093 -1.057 1.00 70.00 71 LYS A CA 1
ATOM 579 C C . LYS A 1 71 ? 16.791 1.206 -2.050 1.00 70.00 71 LYS A C 1
ATOM 581 O O . LYS A 1 71 ? 16.567 1.215 -3.255 1.00 70.00 71 LYS A O 1
ATOM 586 N N . SER A 1 72 ? 18.023 1.217 -1.552 1.00 63.34 72 SER A N 1
ATOM 587 C CA . SER A 1 72 ? 19.219 1.053 -2.378 1.00 63.34 72 SER A CA 1
ATOM 588 C C . SER A 1 72 ? 19.353 -0.416 -2.804 1.00 63.34 72 SER A C 1
ATOM 590 O O . SER A 1 72 ? 19.380 -1.332 -1.981 1.00 63.34 72 SER A O 1
ATOM 592 N N . GLY A 1 73 ? 19.349 -0.673 -4.114 1.00 57.78 73 GLY A N 1
ATOM 593 C CA . GLY A 1 73 ? 19.632 -1.998 -4.670 1.00 57.78 73 GLY A CA 1
ATOM 594 C C . GLY A 1 73 ? 21.140 -2.249 -4.717 1.00 57.78 73 GLY A C 1
ATOM 595 O O . GLY A 1 73 ? 21.892 -1.358 -5.093 1.00 57.78 73 GLY A O 1
ATOM 596 N N . GLY A 1 74 ? 21.593 -3.459 -4.378 1.00 53.69 74 GLY A N 1
ATOM 597 C CA . GLY A 1 74 ? 23.017 -3.835 -4.342 1.00 53.69 74 GLY A CA 1
ATOM 598 C C . GLY A 1 74 ? 23.726 -3.949 -5.702 1.00 53.69 74 GLY A C 1
ATOM 599 O O . GLY A 1 74 ? 24.725 -4.649 -5.794 1.00 53.69 74 GLY A O 1
ATOM 600 N N . GLY A 1 75 ? 23.221 -3.313 -6.764 1.00 50.62 75 GLY A N 1
ATOM 601 C CA . GLY A 1 75 ? 23.797 -3.387 -8.108 1.00 50.62 75 GLY A CA 1
ATOM 602 C C . GLY A 1 75 ? 23.697 -2.057 -8.848 1.00 50.62 75 GLY A C 1
ATOM 603 O O . GLY A 1 75 ? 22.613 -1.713 -9.304 1.00 50.62 75 GLY A O 1
ATOM 604 N N . SER A 1 76 ? 24.824 -1.335 -8.908 1.00 49.44 76 SER A N 1
ATOM 605 C CA . SER A 1 76 ? 25.333 -0.361 -9.910 1.00 49.44 76 SER A CA 1
ATOM 606 C C . SER A 1 76 ? 24.407 0.555 -10.743 1.00 49.44 76 SER A C 1
ATOM 608 O O . SER A 1 76 ? 24.893 1.267 -11.618 1.00 49.44 76 SER A O 1
ATOM 610 N N . ARG A 1 77 ? 23.106 0.649 -10.475 1.00 48.81 77 ARG A N 1
ATOM 611 C CA . ARG A 1 77 ? 22.236 1.735 -10.942 1.00 48.81 77 ARG A CA 1
ATOM 612 C C . ARG A 1 77 ? 21.381 2.170 -9.767 1.00 48.81 77 ARG A C 1
ATOM 614 O O . ARG A 1 77 ? 20.472 1.437 -9.377 1.00 48.81 77 ARG A O 1
ATOM 621 N N . GLU A 1 78 ? 21.681 3.339 -9.209 1.00 48.03 78 GLU A N 1
ATOM 622 C CA . GLU A 1 78 ? 20.797 4.014 -8.261 1.00 48.03 78 GLU A CA 1
ATOM 623 C C . GLU A 1 78 ? 19.404 4.105 -8.888 1.00 48.03 78 GLU A C 1
ATOM 625 O O . GLU A 1 78 ? 19.179 4.787 -9.884 1.00 48.03 78 GLU A O 1
ATOM 630 N N . ARG A 1 79 ? 18.468 3.320 -8.361 1.00 51.09 79 ARG A N 1
ATOM 631 C CA . ARG A 1 79 ? 17.047 3.494 -8.626 1.00 51.09 79 ARG A CA 1
ATOM 632 C C . ARG A 1 79 ? 16.446 3.848 -7.289 1.00 51.09 79 ARG A C 1
ATOM 634 O O . ARG A 1 79 ? 16.480 3.024 -6.375 1.00 51.09 79 ARG A O 1
ATOM 641 N N . GLU A 1 80 ? 15.942 5.068 -7.172 1.00 55.66 80 GLU A N 1
ATOM 642 C CA . GLU A 1 80 ? 15.134 5.446 -6.026 1.00 55.66 80 GLU A CA 1
ATOM 643 C C . GLU A 1 80 ? 13.886 4.576 -6.043 1.00 55.66 80 GLU A C 1
ATOM 645 O O . GLU A 1 80 ? 13.050 4.629 -6.942 1.00 55.66 80 GLU A O 1
ATOM 650 N N . ILE A 1 81 ? 13.837 3.661 -5.091 1.00 58.09 81 ILE A N 1
ATOM 651 C CA . ILE A 1 81 ? 12.723 2.756 -4.921 1.00 58.09 81 ILE A CA 1
ATOM 652 C C . ILE A 1 81 ? 12.148 3.072 -3.562 1.00 58.09 81 ILE A C 1
ATOM 654 O O . ILE A 1 81 ? 12.824 2.915 -2.545 1.00 58.09 81 ILE A O 1
ATOM 658 N N . PHE A 1 82 ? 10.901 3.502 -3.542 1.00 59.19 82 PHE A N 1
ATOM 659 C CA . PHE A 1 82 ? 10.261 3.895 -2.310 1.00 59.19 82 PHE A CA 1
ATOM 660 C C . PHE A 1 82 ? 9.493 2.717 -1.700 1.00 59.19 82 PHE A C 1
ATOM 662 O O . PHE A 1 82 ? 8.983 1.852 -2.418 1.00 59.19 82 PHE A O 1
ATOM 669 N N . ARG A 1 83 ? 9.433 2.659 -0.365 1.00 58.78 83 ARG A N 1
ATOM 670 C CA . ARG A 1 83 ? 8.732 1.614 0.395 1.00 58.78 83 ARG A CA 1
ATOM 671 C C . ARG A 1 83 ? 7.864 2.189 1.493 1.00 58.78 83 ARG A C 1
ATOM 673 O O . ARG A 1 83 ? 8.311 3.060 2.234 1.00 58.78 83 ARG A O 1
ATOM 680 N N . LEU A 1 84 ? 6.663 1.638 1.626 1.00 58.97 84 LEU A N 1
ATOM 681 C CA . LEU A 1 84 ? 5.743 1.907 2.727 1.00 58.97 84 LEU A CA 1
ATOM 682 C C . LEU A 1 84 ? 5.601 0.638 3.581 1.00 58.97 84 LEU A C 1
ATOM 684 O O . LEU A 1 84 ? 5.453 -0.440 3.005 1.00 58.97 84 LEU A O 1
ATOM 688 N N . PHE A 1 85 ? 5.599 0.815 4.912 1.00 61.44 85 PHE A N 1
ATOM 689 C CA . PHE A 1 85 ? 5.525 -0.202 5.986 1.00 61.44 85 PHE A CA 1
ATOM 690 C C . PHE A 1 85 ? 6.861 -0.895 6.345 1.00 61.44 85 PHE A C 1
ATOM 692 O O . PHE A 1 85 ? 7.626 -1.301 5.479 1.00 61.44 85 PHE A O 1
ATOM 699 N N . ARG A 1 86 ? 7.161 -0.994 7.652 1.00 50.81 86 ARG A N 1
ATOM 700 C CA . ARG A 1 86 ? 8.330 -1.681 8.239 1.00 50.81 86 ARG A CA 1
ATOM 701 C C . ARG A 1 86 ? 7.896 -2.504 9.447 1.00 50.81 86 ARG A C 1
ATOM 703 O O . ARG A 1 86 ? 7.048 -1.990 10.209 1.00 50.81 86 ARG A O 1
#